Protein AF-A0A4V3RC75-F1 (afdb_monomer)

Nearest PDB structures (foldseek):
  2wtk-assembly2_A  TM=4.653E-01  e=6.288E+00  Homo sapiens
  3eab-assembly3_C  TM=4.515E-01  e=6.640E+00  Homo sapiens

Foldseek 3Di:
DDDPDDDDDDDDDPPDPPPPPPPPPQDADDPVVLVVLVVQLVVLLVQLVPDPDPVSLVVSLVSLVVSLCVLVVDGNRDAAADDPVVVVSLVVSLVSCVVVVNPSSNVSSVSSCVSRHDD

Structure (mmCIF, N/CA/C/O backbone):
data_AF-A0A4V3RC75-F1
#
_entry.id   AF-A0A4V3RC75-F1
#
loop_
_atom_site.group_PDB
_atom_site.id
_atom_site.type_symbol
_atom_site.label_atom_id
_atom_site.label_alt_id
_atom_site.label_comp_id
_atom_site.label_asym_id
_atom_site.label_entity_id
_atom_site.label_seq_id
_atom_site.pdbx_PDB_ins_code
_atom_site.Cartn_x
_atom_site.Cartn_y
_atom_site.Cartn_z
_atom_site.occupancy
_atom_site.B_iso_or_equiv
_atom_site.auth_seq_id
_atom_site.auth_comp_id
_atom_site.auth_asym_id
_atom_site.auth_atom_id
_atom_site.pdbx_PDB_model_num
ATOM 1 N N . MET A 1 1 ? 64.454 50.677 -18.968 1.00 43.97 1 MET A N 1
ATOM 2 C CA . MET A 1 1 ? 63.092 50.180 -19.260 1.00 43.97 1 MET A CA 1
ATOM 3 C C . MET A 1 1 ? 63.217 48.743 -19.730 1.00 43.97 1 MET A C 1
ATOM 5 O O . MET A 1 1 ? 63.636 48.518 -20.859 1.00 43.97 1 MET A O 1
ATOM 9 N N . GLU A 1 2 ? 62.959 47.784 -18.845 1.00 46.12 2 GLU A N 1
ATOM 10 C CA . GLU A 1 2 ? 62.992 46.358 -19.186 1.00 46.12 2 GLU A CA 1
ATOM 11 C C . GLU A 1 2 ? 61.746 45.982 -19.994 1.00 46.12 2 GLU A C 1
ATOM 13 O O . GLU A 1 2 ? 60.619 46.303 -19.618 1.00 46.12 2 GLU A O 1
ATOM 18 N N . LYS A 1 3 ? 61.950 45.322 -21.139 1.00 48.44 3 LYS A N 1
ATOM 19 C CA . LYS A 1 3 ? 60.864 44.761 -21.945 1.00 48.44 3 LYS A CA 1
ATOM 20 C C . LYS A 1 3 ? 60.402 43.461 -21.293 1.00 48.44 3 LYS A C 1
ATOM 22 O O . LYS A 1 3 ? 61.110 42.460 -21.348 1.00 48.44 3 LYS A O 1
ATOM 27 N N . ILE A 1 4 ? 59.202 43.470 -20.723 1.00 55.25 4 ILE A N 1
ATOM 28 C CA . ILE A 1 4 ? 58.527 42.253 -20.268 1.00 55.25 4 ILE A CA 1
ATOM 29 C C . ILE A 1 4 ? 58.212 41.403 -21.507 1.00 55.25 4 ILE A C 1
ATOM 31 O O . ILE A 1 4 ? 57.414 41.795 -22.360 1.00 55.25 4 ILE A O 1
ATOM 35 N N . SER A 1 5 ? 58.867 40.248 -21.625 1.00 55.41 5 SER A N 1
ATOM 36 C CA . SER A 1 5 ? 58.552 39.242 -22.640 1.00 55.41 5 SER A CA 1
ATOM 37 C C . SER A 1 5 ? 57.324 38.459 -22.183 1.00 55.41 5 SER A C 1
ATOM 39 O O . SER A 1 5 ? 57.402 37.627 -21.281 1.00 55.41 5 SER A O 1
ATOM 41 N N . VAL A 1 6 ? 56.167 38.755 -22.770 1.00 56.78 6 VAL A N 1
ATOM 42 C CA . VAL A 1 6 ? 54.933 38.015 -22.490 1.00 56.78 6 VAL A CA 1
ATOM 43 C C . VAL A 1 6 ? 54.972 36.715 -23.295 1.00 56.78 6 VAL A C 1
ATOM 45 O O . VAL A 1 6 ? 54.767 36.723 -24.511 1.00 56.78 6 VAL A O 1
ATOM 48 N N . MET A 1 7 ? 55.251 35.588 -22.633 1.00 56.06 7 MET A N 1
ATOM 49 C CA . MET A 1 7 ? 55.083 34.262 -23.234 1.00 56.06 7 MET A CA 1
ATOM 50 C C . MET A 1 7 ? 53.605 34.058 -23.582 1.00 56.06 7 MET A C 1
ATOM 52 O O . MET A 1 7 ? 52.750 33.959 -22.704 1.00 56.06 7 MET A O 1
ATOM 56 N N . ARG A 1 8 ? 53.292 34.001 -24.879 1.00 59.50 8 ARG A N 1
ATOM 57 C CA . ARG A 1 8 ? 51.960 33.618 -25.354 1.00 59.50 8 ARG A CA 1
ATOM 58 C C . ARG A 1 8 ? 51.781 32.118 -25.134 1.00 59.50 8 ARG A C 1
ATOM 60 O O . ARG A 1 8 ? 52.524 31.322 -25.707 1.00 59.50 8 ARG A O 1
ATOM 67 N N . LEU A 1 9 ? 50.793 31.738 -24.328 1.00 61.69 9 LEU A N 1
ATOM 68 C CA . LEU A 1 9 ? 50.357 30.348 -24.220 1.00 61.69 9 LEU A CA 1
ATOM 69 C C . LEU A 1 9 ? 49.886 29.876 -25.604 1.00 61.69 9 LEU A C 1
ATOM 71 O O . LEU A 1 9 ? 49.121 30.572 -26.277 1.00 61.69 9 LEU A O 1
ATOM 75 N N . LYS A 1 10 ? 50.387 28.720 -26.057 1.00 55.41 10 LYS A N 1
ATOM 76 C CA . LYS A 1 10 ? 49.924 28.091 -27.302 1.00 55.41 10 LYS A CA 1
ATOM 77 C C . LYS A 1 10 ? 48.421 27.819 -27.189 1.00 55.41 10 LYS A C 1
ATOM 79 O O . LYS A 1 10 ? 47.961 27.375 -26.139 1.00 55.41 10 LYS A O 1
ATOM 84 N N . ARG A 1 11 ? 47.674 28.071 -28.272 1.00 57.25 11 ARG A N 1
ATOM 85 C CA . ARG A 1 11 ? 46.281 27.619 -28.393 1.00 57.25 11 ARG A CA 1
ATOM 86 C C . ARG A 1 11 ? 46.246 26.111 -28.163 1.00 57.25 11 ARG A C 1
ATOM 88 O O . ARG A 1 11 ? 46.981 25.374 -28.814 1.00 57.25 11 ARG A O 1
ATOM 95 N N . VAL A 1 12 ? 45.416 25.698 -27.218 1.00 54.88 12 VAL A N 1
ATOM 96 C CA . VAL A 1 12 ? 45.051 24.300 -27.023 1.00 54.88 12 VAL A CA 1
ATOM 97 C C . VAL A 1 12 ? 43.864 24.056 -27.941 1.00 54.88 12 VAL A C 1
ATOM 99 O O . VAL A 1 12 ? 42.782 24.584 -27.694 1.00 54.88 12 VAL A O 1
ATOM 102 N N . ASP A 1 13 ? 44.080 23.321 -29.028 1.00 50.00 13 ASP A N 1
ATOM 103 C CA . ASP A 1 13 ? 42.976 22.773 -29.806 1.00 50.00 13 ASP A CA 1
ATOM 104 C C . ASP A 1 13 ? 42.444 21.563 -29.036 1.00 50.00 13 ASP A C 1
ATOM 106 O O . ASP A 1 13 ? 43.167 20.589 -28.812 1.00 50.00 13 ASP A O 1
ATOM 110 N N . PHE A 1 14 ? 41.189 21.639 -28.588 1.00 56.41 14 PHE A N 1
ATOM 111 C CA . PHE A 1 14 ? 40.482 20.481 -28.050 1.00 56.41 14 PHE A CA 1
ATOM 112 C C . PHE A 1 14 ? 40.284 19.492 -29.200 1.00 56.41 14 PHE A C 1
ATOM 114 O O . PHE A 1 14 ? 39.366 19.621 -30.006 1.00 56.41 14 PHE A O 1
ATOM 121 N N . SER A 1 15 ? 41.194 18.532 -29.317 1.00 51.00 15 SER A N 1
ATOM 122 C CA . SER A 1 15 ? 41.096 17.454 -30.288 1.00 51.00 15 SER A CA 1
ATOM 123 C C . SER A 1 15 ? 39.874 16.587 -29.988 1.00 51.00 15 SER A C 1
ATOM 125 O O . SER A 1 15 ? 39.870 15.865 -28.995 1.00 51.00 15 SER A O 1
ATOM 127 N N . ASN A 1 16 ? 38.871 16.663 -30.865 1.00 49.72 16 ASN A N 1
ATOM 128 C CA . ASN A 1 16 ? 38.030 15.570 -31.369 1.00 49.72 16 ASN A CA 1
ATOM 129 C C . ASN A 1 16 ? 37.717 14.396 -30.425 1.00 49.72 16 ASN A C 1
ATOM 131 O O . ASN A 1 16 ? 37.754 13.241 -30.847 1.00 49.72 16 ASN A O 1
ATOM 135 N N . SER A 1 17 ? 37.316 14.644 -29.185 1.00 49.66 17 SER A N 1
ATOM 136 C CA . SER A 1 17 ? 36.281 13.787 -28.627 1.00 49.66 17 SER A CA 1
ATOM 137 C C . SER A 1 17 ? 34.988 14.307 -29.236 1.00 49.66 17 SER A C 1
ATOM 139 O O . SER A 1 17 ? 34.511 15.364 -28.823 1.00 49.66 17 SER A O 1
ATOM 141 N N . GLU A 1 18 ? 34.465 13.632 -30.267 1.00 53.75 18 GLU A N 1
ATOM 142 C CA . GLU A 1 18 ? 33.042 13.744 -30.587 1.00 53.75 18 GLU A CA 1
ATOM 143 C C . GLU A 1 18 ? 32.319 13.716 -29.243 1.00 53.75 18 GLU A C 1
ATOM 145 O O . GLU A 1 18 ? 32.418 12.721 -28.521 1.00 53.75 18 GLU A O 1
ATOM 150 N N . GLY A 1 19 ? 31.700 14.833 -28.859 1.00 50.59 19 GLY A N 1
ATOM 151 C CA . GLY A 1 19 ? 30.811 14.894 -27.712 1.00 50.59 19 GLY A CA 1
ATOM 152 C C . GLY A 1 19 ? 29.602 14.036 -28.039 1.00 50.59 19 GLY A C 1
ATOM 153 O O . GLY A 1 19 ? 28.533 14.553 -28.328 1.00 50.59 19 GLY A O 1
ATOM 154 N N . LYS A 1 20 ? 29.794 12.718 -28.092 1.00 53.41 20 LYS A N 1
ATOM 155 C CA . LYS A 1 20 ? 28.709 11.768 -28.019 1.00 53.41 20 LYS A CA 1
ATOM 156 C C . LYS A 1 20 ? 28.209 11.936 -26.606 1.00 53.41 20 LYS A C 1
ATOM 158 O O . LYS A 1 20 ? 28.877 11.514 -25.663 1.00 53.41 20 LYS A O 1
ATOM 163 N N . GLU A 1 21 ? 27.091 12.646 -26.484 1.00 58.72 21 GLU A N 1
ATOM 164 C CA . GLU A 1 21 ? 26.207 12.499 -25.340 1.00 58.72 21 GLU A CA 1
ATOM 165 C C . GLU A 1 21 ? 26.202 11.014 -24.996 1.00 58.72 21 GLU A C 1
ATOM 167 O O . GLU A 1 21 ? 25.898 10.169 -25.844 1.00 58.72 21 GLU A O 1
ATOM 172 N N . ILE A 1 22 ? 26.664 10.685 -23.792 1.00 60.75 22 ILE A N 1
ATOM 173 C CA . ILE A 1 22 ? 26.426 9.359 -23.249 1.00 60.75 22 ILE A CA 1
ATOM 174 C C . ILE A 1 22 ? 24.900 9.287 -23.205 1.00 60.75 22 ILE A C 1
ATOM 176 O O . ILE A 1 22 ? 24.314 10.124 -22.516 1.00 60.75 22 ILE A O 1
ATOM 180 N N . PRO A 1 23 ? 24.249 8.409 -23.990 1.00 58.62 23 PRO A N 1
ATOM 181 C CA . PRO A 1 23 ? 22.801 8.344 -23.967 1.00 58.62 23 PRO A CA 1
ATOM 182 C C . PRO A 1 23 ? 22.391 8.064 -22.527 1.00 58.62 23 PRO A C 1
ATOM 184 O O . PRO A 1 23 ? 22.996 7.197 -21.886 1.00 58.62 23 PRO A O 1
ATOM 187 N N . ASP A 1 24 ? 21.414 8.818 -22.020 1.00 61.69 24 ASP A N 1
ATOM 188 C CA . ASP A 1 24 ? 20.816 8.536 -20.722 1.00 61.69 24 ASP A CA 1
ATOM 189 C C . ASP A 1 24 ? 20.438 7.054 -20.716 1.00 61.69 24 ASP A C 1
ATOM 191 O O . ASP A 1 24 ? 19.601 6.599 -21.500 1.00 61.69 24 ASP A O 1
ATOM 195 N N . ILE A 1 25 ? 21.142 6.268 -19.902 1.00 61.84 25 ILE A N 1
ATOM 196 C CA . ILE A 1 25 ? 20.853 4.847 -19.777 1.00 61.84 25 ILE A CA 1
ATOM 197 C C . ILE A 1 25 ? 19.479 4.785 -19.124 1.00 61.84 25 ILE A C 1
ATOM 199 O O . ILE A 1 25 ? 19.321 5.162 -17.964 1.00 61.84 25 ILE A O 1
ATOM 203 N N . GLU A 1 26 ? 18.479 4.336 -19.877 1.00 60.66 26 GLU A N 1
ATOM 204 C CA . GLU A 1 26 ? 17.131 4.135 -19.361 1.00 60.66 26 GLU A CA 1
ATOM 205 C C . GLU A 1 26 ? 17.172 2.948 -18.380 1.00 60.66 26 GLU A C 1
ATOM 207 O O . GLU A 1 26 ? 17.096 1.778 -18.759 1.00 60.66 26 GLU A O 1
ATOM 212 N N . ILE A 1 27 ? 17.403 3.240 -17.097 1.00 65.62 27 ILE A N 1
ATOM 213 C CA . ILE A 1 27 ? 17.399 2.234 -16.034 1.00 65.62 27 ILE A CA 1
ATOM 214 C C . ILE A 1 27 ? 15.940 1.941 -15.711 1.00 65.62 27 ILE A C 1
ATOM 216 O O . ILE A 1 27 ? 15.293 2.701 -15.002 1.00 65.62 27 ILE A O 1
ATOM 220 N N . HIS A 1 28 ? 15.414 0.834 -16.219 1.00 69.31 28 HIS A N 1
ATOM 221 C CA . HIS A 1 28 ? 14.131 0.315 -15.762 1.00 69.31 28 HIS A CA 1
ATOM 222 C C . HIS A 1 28 ? 14.343 -0.679 -14.623 1.00 69.31 28 HIS A C 1
ATOM 224 O O . HIS A 1 28 ? 15.291 -1.470 -14.676 1.00 69.31 28 HIS A O 1
ATOM 230 N N . PRO A 1 29 ? 13.453 -0.705 -13.617 1.00 73.94 29 PRO A N 1
ATOM 231 C CA . PRO A 1 29 ? 13.459 -1.805 -12.677 1.00 73.94 29 PRO A CA 1
ATOM 232 C C . PRO A 1 29 ? 13.213 -3.098 -13.458 1.00 73.94 29 PRO A C 1
ATOM 234 O O . PRO A 1 29 ? 12.300 -3.171 -14.284 1.00 73.94 29 PRO A O 1
ATOM 237 N N . ASN A 1 30 ? 14.043 -4.110 -13.223 1.00 82.12 30 ASN A N 1
ATOM 238 C CA . ASN A 1 30 ? 13.774 -5.445 -13.739 1.00 82.12 30 ASN A CA 1
ATOM 239 C C . ASN A 1 30 ? 12.637 -6.096 -12.931 1.00 82.12 30 ASN A C 1
ATOM 241 O O . ASN A 1 30 ? 12.226 -5.582 -11.887 1.00 82.12 30 ASN A O 1
ATOM 245 N N . ASP A 1 31 ? 12.126 -7.232 -13.408 1.00 85.38 31 ASP A N 1
ATOM 246 C CA . ASP A 1 31 ? 11.029 -7.949 -12.746 1.00 85.38 31 ASP A CA 1
ATOM 247 C C . ASP A 1 31 ? 11.320 -8.253 -11.270 1.00 85.38 31 ASP A C 1
ATOM 249 O O . ASP A 1 31 ? 10.421 -8.137 -10.439 1.00 85.38 31 ASP A O 1
ATOM 253 N N . ASP A 1 32 ? 12.577 -8.536 -10.921 1.00 88.25 32 ASP A N 1
ATOM 254 C CA . ASP A 1 32 ? 12.986 -8.816 -9.542 1.00 88.25 32 ASP A CA 1
ATOM 255 C C . ASP A 1 32 ? 12.755 -7.629 -8.600 1.00 88.25 32 ASP A C 1
ATOM 257 O O . ASP A 1 32 ? 12.333 -7.818 -7.459 1.00 88.25 32 ASP A O 1
ATOM 261 N N . ILE A 1 33 ? 13.025 -6.398 -9.050 1.00 88.62 33 ILE A N 1
ATOM 262 C CA . ILE A 1 33 ? 12.795 -5.195 -8.237 1.00 88.62 33 ILE A CA 1
ATOM 263 C C . ILE A 1 33 ? 11.297 -4.997 -7.998 1.00 88.62 33 ILE A C 1
ATOM 265 O O . ILE A 1 33 ? 10.895 -4.688 -6.876 1.00 88.62 33 ILE A O 1
ATOM 269 N N . TYR A 1 34 ? 10.465 -5.217 -9.018 1.00 88.81 34 TYR A N 1
ATOM 270 C CA . TYR A 1 34 ? 9.013 -5.132 -8.855 1.00 88.81 34 TYR A CA 1
ATOM 271 C C . TYR A 1 34 ? 8.483 -6.186 -7.895 1.00 88.81 34 TYR A C 1
ATOM 273 O O . TYR A 1 34 ? 7.727 -5.839 -6.993 1.00 88.81 34 TYR A O 1
ATOM 281 N N . ASN A 1 35 ? 8.911 -7.439 -8.055 1.00 90.88 35 ASN A N 1
ATOM 282 C CA . ASN A 1 35 ? 8.489 -8.525 -7.177 1.00 90.88 35 ASN A CA 1
ATOM 283 C C . ASN A 1 35 ? 8.863 -8.213 -5.725 1.00 90.88 35 ASN A C 1
ATOM 285 O O . ASN A 1 35 ? 8.015 -8.310 -4.848 1.00 90.88 35 ASN A O 1
ATOM 289 N N . LYS A 1 36 ? 10.075 -7.698 -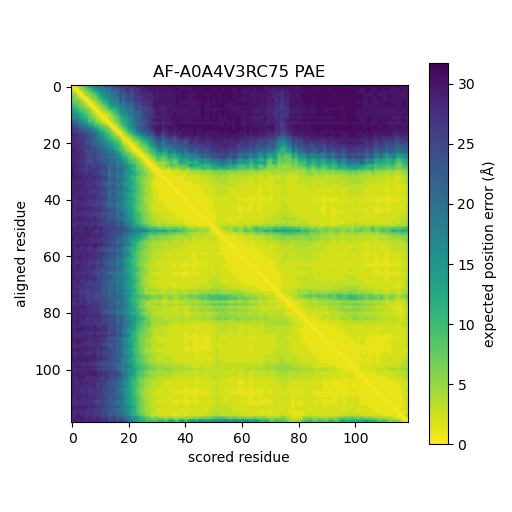5.477 1.00 93.19 36 LYS A N 1
ATOM 290 C CA . LYS A 1 36 ? 10.490 -7.258 -4.136 1.00 93.19 36 LYS A CA 1
ATOM 291 C C . LYS A 1 36 ? 9.640 -6.116 -3.583 1.00 93.19 36 LYS A C 1
ATOM 293 O O . LYS A 1 36 ? 9.306 -6.128 -2.404 1.00 93.19 36 LYS A O 1
ATOM 298 N N . ILE A 1 37 ? 9.296 -5.119 -4.397 1.00 94.19 37 ILE A N 1
ATOM 299 C CA . ILE A 1 37 ? 8.426 -4.009 -3.970 1.00 94.19 37 ILE A CA 1
ATOM 300 C C . ILE A 1 37 ? 7.033 -4.529 -3.602 1.00 94.19 37 ILE A C 1
ATOM 302 O O . ILE A 1 37 ? 6.493 -4.137 -2.567 1.00 94.19 37 ILE A O 1
ATOM 306 N N . THR A 1 38 ? 6.481 -5.436 -4.409 1.00 93.31 38 THR A N 1
ATOM 307 C CA . THR A 1 38 ? 5.206 -6.103 -4.132 1.00 93.31 38 THR A CA 1
ATOM 308 C C . THR A 1 38 ? 5.276 -6.932 -2.848 1.00 93.31 38 THR A C 1
ATOM 310 O O . THR A 1 38 ? 4.455 -6.710 -1.965 1.00 93.31 38 THR A O 1
ATOM 313 N N . GLU A 1 39 ? 6.294 -7.778 -2.676 1.00 95.19 39 GLU A N 1
ATOM 314 C CA . GLU A 1 39 ? 6.502 -8.601 -1.473 1.00 95.19 39 GLU A CA 1
ATOM 315 C C . GLU A 1 39 ? 6.642 -7.759 -0.196 1.00 95.19 39 GLU A C 1
ATOM 317 O O . GLU A 1 39 ? 6.087 -8.098 0.854 1.00 95.19 39 GLU A O 1
ATOM 322 N N . VAL A 1 40 ? 7.384 -6.646 -0.268 1.00 96.44 40 VAL A N 1
ATOM 323 C CA . VAL A 1 40 ? 7.537 -5.710 0.854 1.00 96.44 40 VAL A CA 1
ATOM 324 C C . VAL A 1 40 ? 6.198 -5.059 1.177 1.00 96.44 40 VAL A C 1
ATOM 326 O O . VAL A 1 40 ? 5.828 -4.977 2.349 1.00 96.44 40 VAL A O 1
ATOM 329 N N . PHE A 1 41 ? 5.448 -4.621 0.166 1.00 97.25 41 PHE A N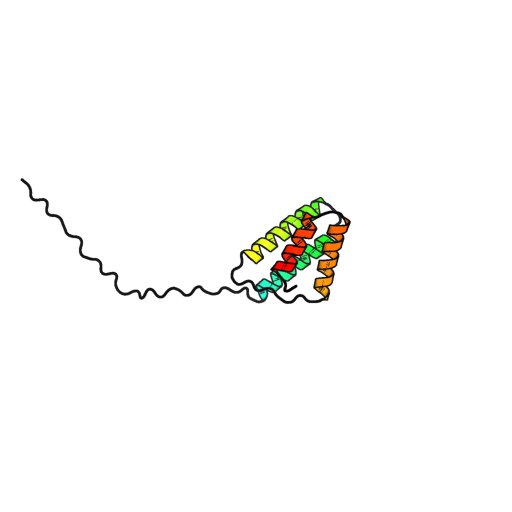 1
ATOM 330 C CA . PHE A 1 41 ? 4.142 -4.018 0.396 1.00 97.25 41 PHE A CA 1
ATOM 331 C C . PHE A 1 41 ? 3.153 -5.022 1.002 1.00 97.25 41 PHE A C 1
ATOM 333 O O . PHE A 1 41 ? 2.501 -4.708 1.995 1.00 97.25 41 PHE A O 1
ATOM 340 N N . GLU A 1 42 ? 3.108 -6.249 0.480 1.00 95.94 42 GLU A N 1
ATOM 341 C CA . GLU A 1 42 ? 2.344 -7.374 1.032 1.00 95.94 42 GLU A CA 1
ATOM 342 C C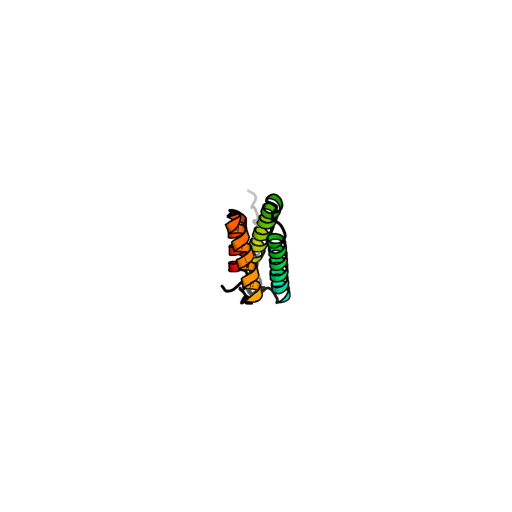 . GLU A 1 42 ? 2.679 -7.626 2.506 1.00 95.94 42 GLU A C 1
ATOM 344 O O . GLU A 1 42 ? 1.783 -7.755 3.345 1.00 95.94 42 GLU A O 1
ATOM 349 N N . HIS A 1 43 ? 3.968 -7.644 2.854 1.00 95.88 43 HIS A N 1
ATOM 350 C CA . HIS A 1 43 ? 4.406 -7.815 4.239 1.00 95.88 43 HIS A CA 1
ATOM 351 C C . HIS A 1 43 ? 3.933 -6.677 5.141 1.00 95.88 43 HIS A C 1
ATOM 353 O O . HIS A 1 43 ? 3.457 -6.929 6.250 1.00 95.88 43 HIS A O 1
ATOM 359 N N . ILE A 1 44 ? 4.033 -5.433 4.674 1.00 96.19 44 ILE A N 1
ATOM 360 C CA . ILE A 1 44 ? 3.571 -4.269 5.431 1.00 96.19 44 ILE A CA 1
ATOM 361 C C . ILE A 1 44 ? 2.055 -4.351 5.668 1.00 96.19 44 ILE A C 1
ATOM 363 O O . ILE A 1 44 ? 1.610 -4.159 6.800 1.00 96.19 44 ILE A O 1
ATOM 367 N N . LEU A 1 45 ? 1.266 -4.715 4.652 1.00 96.62 45 LEU A N 1
ATOM 368 C CA . LEU A 1 45 ? -0.186 -4.889 4.786 1.00 96.62 45 LEU A CA 1
ATOM 369 C C . LEU A 1 45 ? -0.535 -6.033 5.743 1.00 96.62 45 LEU A C 1
ATOM 371 O O . LEU A 1 45 ? -1.377 -5.871 6.621 1.00 96.62 45 LEU A O 1
ATOM 375 N N . SER A 1 46 ? 0.162 -7.165 5.653 1.00 94.75 46 SER A N 1
ATOM 376 C CA . SER A 1 46 ? 0.023 -8.291 6.587 1.00 94.75 46 SER A CA 1
ATOM 377 C C . SER A 1 46 ? 0.254 -7.858 8.040 1.00 94.75 46 SER A C 1
ATOM 379 O O . SER A 1 46 ? -0.490 -8.265 8.937 1.00 94.75 46 SER A O 1
ATOM 381 N N . LEU A 1 47 ? 1.233 -6.980 8.293 1.00 93.44 47 LEU A N 1
ATOM 382 C CA . LEU A 1 47 ? 1.437 -6.383 9.615 1.00 93.44 47 LEU A CA 1
ATOM 383 C C . LEU A 1 47 ? 0.277 -5.465 10.015 1.00 93.44 47 LEU A C 1
ATOM 385 O O . LEU A 1 47 ? -0.133 -5.506 11.176 1.00 93.44 47 LEU A O 1
ATOM 389 N N . THR A 1 48 ? -0.274 -4.679 9.088 1.00 93.50 48 THR A N 1
ATOM 390 C CA . THR A 1 48 ? -1.456 -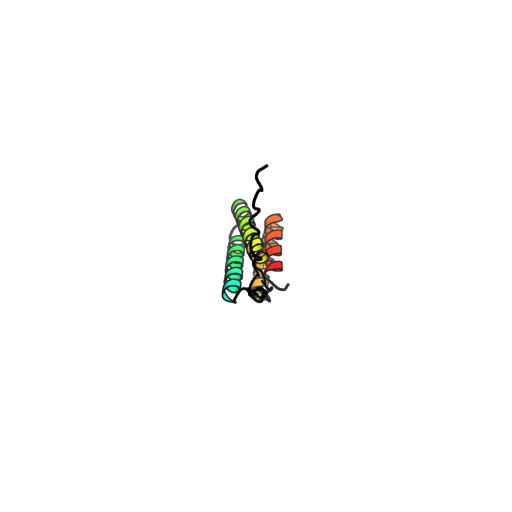3.842 9.341 1.00 93.50 48 THR A CA 1
ATOM 391 C C . THR A 1 48 ? -2.661 -4.680 9.757 1.00 93.50 48 THR A C 1
ATOM 393 O O . THR A 1 48 ? -3.295 -4.367 10.761 1.00 93.50 48 THR A O 1
ATOM 396 N N . LEU A 1 49 ? -2.942 -5.769 9.039 1.00 93.75 49 LEU A N 1
ATOM 397 C CA . LEU A 1 49 ? -4.098 -6.634 9.288 1.00 93.75 49 LEU A CA 1
ATOM 398 C C . LEU A 1 49 ? -3.981 -7.409 10.613 1.00 93.75 49 LEU A C 1
ATOM 400 O O . LEU A 1 49 ? -4.974 -7.631 11.305 1.00 93.75 49 LEU A O 1
ATOM 404 N N . LYS A 1 50 ? -2.763 -7.815 10.994 1.00 93.00 50 LYS A N 1
ATOM 405 C CA . LYS A 1 50 ? -2.515 -8.624 12.204 1.00 93.00 50 LYS A CA 1
ATOM 406 C C . LYS A 1 50 ? -2.402 -7.809 13.487 1.00 93.00 50 LYS A C 1
ATOM 408 O O . LYS A 1 50 ? -2.591 -8.358 14.572 1.00 93.00 50 LYS A O 1
ATOM 413 N N . ASN A 1 51 ? -2.072 -6.524 13.393 1.00 86.19 51 ASN A N 1
ATOM 414 C CA . ASN A 1 51 ? -1.839 -5.680 14.559 1.00 86.19 51 ASN A CA 1
ATOM 415 C C . ASN A 1 51 ? -2.982 -4.690 14.757 1.00 86.19 51 ASN A C 1
ATOM 417 O O . ASN A 1 51 ? -3.491 -4.120 13.804 1.00 86.19 51 ASN A O 1
ATOM 421 N N . LYS A 1 52 ? -3.347 -4.441 16.017 1.00 78.94 52 LYS A N 1
ATOM 422 C CA . LYS A 1 52 ? -4.321 -3.401 16.410 1.00 78.94 52 LYS A CA 1
ATOM 423 C C . LYS A 1 52 ? -3.710 -2.351 17.338 1.00 78.94 52 LYS A C 1
ATOM 425 O O . LYS A 1 52 ? -4.418 -1.591 17.987 1.00 78.94 52 LYS A O 1
ATOM 430 N N . ASN A 1 53 ? -2.384 -2.364 17.465 1.00 88.06 53 ASN A N 1
ATOM 431 C CA . ASN A 1 53 ? -1.662 -1.454 18.337 1.00 88.06 53 ASN A CA 1
ATOM 432 C C . ASN A 1 53 ? -1.293 -0.183 17.566 1.00 88.06 53 ASN A C 1
ATOM 434 O O . ASN A 1 53 ? -0.603 -0.248 16.549 1.00 88.06 53 ASN A O 1
ATOM 438 N N . LYS A 1 54 ? -1.704 0.966 18.105 1.00 86.81 54 LYS A N 1
ATOM 439 C CA . LYS A 1 54 ? -1.456 2.279 17.514 1.00 86.81 54 LYS A CA 1
ATOM 440 C C . LYS A 1 54 ? 0.032 2.578 17.290 1.00 86.81 54 LYS A C 1
ATOM 442 O O . LYS A 1 54 ? 0.381 3.067 16.224 1.00 86.81 54 LYS A O 1
ATOM 447 N N . SER A 1 55 ? 0.924 2.234 18.223 1.00 89.50 55 SER A N 1
ATOM 448 C CA . SER A 1 55 ? 2.364 2.503 18.042 1.00 89.50 55 SER A CA 1
ATOM 449 C C . SER A 1 55 ? 2.979 1.668 16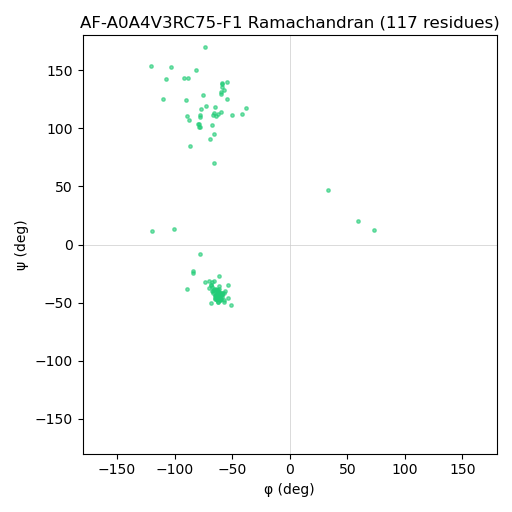.910 1.00 89.50 55 SER A C 1
ATOM 451 O O . SER A 1 55 ? 3.869 2.120 16.184 1.00 89.50 55 SER A O 1
ATOM 453 N N . VAL A 1 56 ? 2.468 0.449 16.711 1.00 90.81 56 VAL A N 1
ATOM 454 C CA . VAL A 1 56 ? 2.856 -0.403 15.580 1.00 90.81 56 VAL A CA 1
ATOM 455 C C . VAL A 1 56 ? 2.368 0.214 14.272 1.00 90.81 56 VAL A C 1
ATOM 457 O O . VAL A 1 56 ? 3.109 0.235 13.296 1.00 90.81 56 VAL A O 1
ATOM 460 N N . TRP A 1 57 ? 1.160 0.770 14.244 1.00 93.38 57 TRP A N 1
ATOM 461 C CA . TRP A 1 57 ? 0.607 1.430 13.060 1.00 93.38 57 TRP A CA 1
ATOM 462 C C . TRP A 1 57 ? 1.311 2.733 12.682 1.00 93.38 57 TRP A C 1
ATOM 464 O O . TRP A 1 57 ? 1.504 3.000 11.494 1.00 93.38 57 TRP A O 1
ATOM 474 N N . GLU A 1 58 ? 1.770 3.505 13.664 1.00 92.94 58 GLU A N 1
ATOM 475 C CA . GLU A 1 58 ? 2.647 4.657 13.428 1.00 92.94 58 GLU A CA 1
ATOM 476 C C . GLU A 1 58 ? 3.958 4.209 12.760 1.00 92.94 58 GLU A C 1
ATOM 478 O O . GLU A 1 58 ? 4.382 4.791 11.761 1.00 92.94 58 GLU A O 1
ATOM 483 N N . SER A 1 59 ? 4.546 3.105 13.233 1.00 94.00 59 SER A N 1
ATOM 484 C CA . SER A 1 59 ? 5.756 2.515 12.635 1.00 94.00 59 SER A CA 1
ATOM 485 C C . SER A 1 59 ? 5.507 2.000 11.210 1.00 94.00 59 SER A C 1
ATOM 487 O O . SER A 1 59 ? 6.288 2.264 10.299 1.00 94.00 59 SER A O 1
ATOM 489 N N . ILE A 1 60 ? 4.381 1.319 10.987 1.00 95.75 60 ILE A N 1
ATOM 490 C CA . ILE A 1 60 ? 3.938 0.870 9.658 1.00 95.75 60 ILE A CA 1
ATOM 491 C C . ILE A 1 60 ? 3.773 2.059 8.708 1.00 95.75 60 ILE A C 1
ATOM 493 O O . ILE A 1 60 ? 4.203 1.994 7.559 1.00 95.75 60 ILE A O 1
ATOM 497 N N . SER A 1 61 ? 3.190 3.161 9.182 1.00 95.31 61 SER A N 1
ATOM 498 C CA . SER A 1 61 ? 3.003 4.372 8.379 1.00 95.31 61 SER A CA 1
ATOM 499 C C . SER A 1 61 ? 4.332 4.963 7.909 1.00 95.31 61 SER A C 1
ATOM 501 O O . SER A 1 61 ? 4.405 5.453 6.781 1.00 95.31 61 SER A O 1
ATOM 503 N N . ILE A 1 62 ? 5.382 4.882 8.733 1.00 95.25 62 ILE A N 1
ATOM 504 C CA . ILE A 1 62 ? 6.745 5.273 8.349 1.00 95.25 62 ILE A CA 1
ATOM 505 C C . ILE A 1 62 ? 7.268 4.354 7.240 1.00 95.25 62 ILE A C 1
ATOM 507 O O . ILE A 1 62 ? 7.760 4.854 6.231 1.00 95.25 62 ILE A O 1
ATOM 511 N N . TYR A 1 63 ? 7.106 3.033 7.370 1.00 95.94 63 TYR A N 1
ATOM 512 C CA . TYR A 1 63 ? 7.557 2.086 6.342 1.00 95.94 63 TYR A CA 1
ATOM 513 C C . TYR A 1 63 ? 6.837 2.260 5.004 1.00 95.94 63 TYR A C 1
ATOM 515 O O . TYR A 1 63 ? 7.482 2.199 3.959 1.00 95.94 63 TYR A O 1
ATOM 523 N N . LEU A 1 64 ? 5.530 2.534 5.020 1.00 97.50 64 LEU A N 1
ATOM 524 C CA . LEU A 1 64 ? 4.772 2.848 3.806 1.00 97.50 64 LEU A CA 1
ATOM 525 C C . LEU A 1 64 ? 5.302 4.111 3.122 1.00 97.50 64 LEU A C 1
ATOM 527 O O . LEU A 1 64 ? 5.481 4.118 1.908 1.00 97.50 64 LEU A O 1
ATOM 531 N N . ASN A 1 65 ? 5.605 5.161 3.890 1.00 96.12 65 ASN A N 1
ATOM 532 C CA . ASN A 1 65 ? 6.213 6.368 3.334 1.00 96.12 65 ASN A CA 1
ATOM 533 C C . ASN A 1 65 ? 7.588 6.079 2.723 1.00 96.12 65 ASN A C 1
ATOM 535 O O . ASN A 1 65 ? 7.834 6.469 1.589 1.00 96.12 65 ASN A O 1
ATOM 539 N N . SER A 1 66 ? 8.454 5.332 3.414 1.00 96.00 66 SER A N 1
ATOM 540 C CA . SER A 1 66 ? 9.762 4.960 2.861 1.00 96.00 66 SER A CA 1
ATOM 541 C C . SER A 1 66 ? 9.639 4.136 1.578 1.00 96.00 66 SER A C 1
ATOM 543 O O . SER A 1 66 ? 10.367 4.386 0.622 1.00 96.00 66 SER A O 1
ATOM 545 N N . LEU A 1 67 ? 8.700 3.186 1.521 1.00 96.31 67 LEU A N 1
ATOM 546 C CA . LEU A 1 67 ? 8.433 2.421 0.303 1.00 96.31 67 LEU A CA 1
ATOM 547 C C . LEU A 1 67 ? 7.954 3.333 -0.831 1.00 96.31 67 LEU A C 1
ATOM 549 O O . LEU A 1 67 ? 8.425 3.217 -1.960 1.00 96.31 67 LEU A O 1
ATOM 553 N N . ASN A 1 68 ? 7.042 4.255 -0.528 1.00 95.38 68 ASN A N 1
ATOM 554 C CA . ASN A 1 68 ? 6.554 5.238 -1.483 1.00 95.38 68 ASN A CA 1
ATOM 555 C C . ASN A 1 68 ? 7.689 6.106 -2.049 1.00 95.38 68 ASN A C 1
ATOM 557 O O . ASN A 1 68 ? 7.758 6.298 -3.261 1.00 95.38 68 ASN A O 1
ATOM 561 N N . ASP A 1 69 ? 8.582 6.592 -1.190 1.00 94.69 69 ASP A N 1
ATOM 562 C CA . ASP A 1 69 ? 9.714 7.430 -1.588 1.00 94.69 69 ASP A CA 1
ATOM 563 C C . ASP A 1 69 ? 10.705 6.652 -2.466 1.00 94.69 69 ASP A C 1
ATOM 565 O O . ASP A 1 69 ? 11.197 7.184 -3.459 1.00 94.69 69 ASP A O 1
ATOM 569 N N . ILE A 1 70 ? 10.944 5.370 -2.162 1.00 92.44 70 ILE A N 1
ATOM 570 C CA . ILE A 1 70 ? 11.766 4.479 -2.997 1.00 92.44 70 ILE A CA 1
ATOM 571 C C . ILE A 1 70 ? 11.146 4.314 -4.387 1.00 92.44 70 ILE A C 1
ATOM 573 O O . ILE A 1 70 ? 11.848 4.441 -5.388 1.00 92.44 70 ILE A O 1
ATOM 577 N N . VAL A 1 71 ? 9.837 4.051 -4.459 1.00 92.81 71 VAL A N 1
ATOM 578 C CA . VAL A 1 71 ? 9.124 3.864 -5.732 1.00 92.81 71 VAL A CA 1
ATOM 579 C C . VAL A 1 71 ? 9.156 5.142 -6.572 1.00 92.81 71 VAL A C 1
ATOM 581 O O . VAL A 1 71 ? 9.452 5.084 -7.762 1.00 92.81 71 VAL A O 1
ATOM 584 N N . GLN A 1 72 ? 8.896 6.302 -5.964 1.00 90.81 72 GLN A N 1
ATOM 585 C CA . GLN A 1 72 ? 8.917 7.594 -6.660 1.00 90.81 72 GLN A CA 1
ATOM 586 C C . GLN A 1 72 ? 10.326 8.039 -7.060 1.00 90.81 72 GLN A C 1
ATOM 588 O O . GLN A 1 72 ? 10.492 8.714 -8.074 1.00 90.81 72 GLN A O 1
ATOM 593 N N . GLY A 1 73 ? 11.335 7.673 -6.269 1.00 89.00 73 GLY A N 1
ATOM 594 C CA . GLY A 1 73 ? 12.733 7.991 -6.530 1.00 89.00 73 GLY A CA 1
ATOM 595 C C . GLY A 1 73 ? 13.388 7.106 -7.588 1.00 89.00 73 GLY A C 1
ATOM 596 O O . GLY A 1 73 ? 14.515 7.399 -7.978 1.00 89.00 73 GLY A O 1
ATOM 597 N N . PHE A 1 74 ? 12.724 6.040 -8.050 1.00 86.38 74 PHE A N 1
ATOM 598 C CA . PHE A 1 74 ? 13.278 5.119 -9.038 1.00 86.38 74 PHE A CA 1
ATOM 599 C C . PHE A 1 74 ? 12.940 5.583 -10.470 1.00 86.38 74 PHE A C 1
ATOM 601 O O . PHE A 1 74 ? 11.778 5.495 -10.888 1.00 86.38 74 PHE A O 1
ATOM 608 N N . PRO A 1 75 ? 13.925 6.053 -11.263 1.00 77.81 75 PRO A N 1
ATOM 609 C CA . PRO A 1 75 ? 13.686 6.468 -12.643 1.00 77.81 75 PRO A CA 1
ATOM 610 C C . PRO A 1 75 ? 13.113 5.307 -13.460 1.00 77.81 75 PRO A C 1
ATOM 612 O O . PRO A 1 75 ? 13.564 4.176 -13.340 1.00 77.8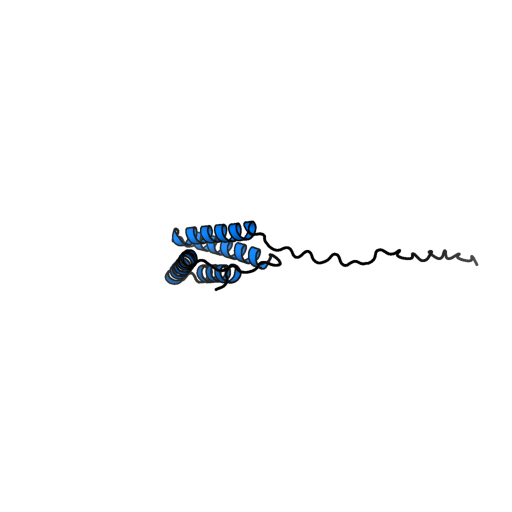1 75 PRO A O 1
ATOM 615 N N . GLY A 1 76 ? 12.088 5.556 -14.275 1.00 80.31 76 GLY A N 1
ATOM 616 C CA . GLY A 1 76 ? 11.532 4.522 -15.153 1.00 80.31 76 GLY A CA 1
ATOM 617 C C . GLY A 1 76 ? 10.698 3.436 -14.459 1.00 80.31 76 GLY A C 1
ATOM 618 O O . GLY A 1 76 ? 10.379 2.437 -15.113 1.00 80.31 76 GLY A O 1
ATOM 619 N N . PHE A 1 77 ? 10.315 3.610 -13.186 1.00 87.06 77 PHE A N 1
ATOM 620 C CA . PHE A 1 77 ? 9.325 2.750 -12.534 1.00 87.06 77 PHE A CA 1
ATOM 621 C C . PHE A 1 77 ? 7.945 2.912 -13.199 1.00 87.06 77 PHE A C 1
ATOM 623 O O . PHE A 1 77 ? 7.356 3.992 -13.220 1.00 87.06 77 PHE A O 1
ATOM 630 N N . LYS A 1 78 ? 7.425 1.821 -13.763 1.00 87.25 78 LYS A N 1
ATOM 631 C CA . LYS A 1 78 ? 6.133 1.722 -14.446 1.00 87.25 78 LYS A CA 1
ATOM 632 C C . LYS A 1 78 ? 5.181 0.890 -13.599 1.00 87.25 78 LYS A C 1
ATOM 634 O O . LYS A 1 78 ? 5.462 -0.260 -13.276 1.00 87.25 78 LYS A O 1
ATOM 639 N N . LYS A 1 79 ? 4.020 1.459 -13.294 1.00 91.88 79 LYS A N 1
ATOM 640 C CA . LYS A 1 79 ? 2.956 0.787 -12.547 1.00 91.88 79 LYS A CA 1
ATOM 641 C C . LYS A 1 79 ? 2.553 -0.539 -13.201 1.00 91.88 79 LYS A C 1
ATOM 643 O O . LYS A 1 79 ? 2.434 -0.622 -14.428 1.00 91.88 79 LYS A O 1
ATOM 648 N N . ARG A 1 80 ? 2.303 -1.563 -12.382 1.00 89.88 80 ARG A N 1
ATOM 649 C CA . ARG A 1 80 ? 1.865 -2.894 -12.841 1.00 89.88 80 ARG A CA 1
ATOM 650 C C . ARG A 1 80 ? 0.371 -3.113 -12.611 1.00 89.88 80 ARG A C 1
ATOM 652 O O . ARG A 1 80 ? -0.189 -2.513 -11.700 1.00 89.88 80 ARG A O 1
ATOM 659 N N . PRO A 1 81 ? -0.304 -3.953 -13.412 1.00 91.56 81 PRO A N 1
ATOM 660 C CA . PRO A 1 81 ? -1.648 -4.392 -13.058 1.00 91.56 81 PRO A CA 1
ATOM 661 C C . PRO A 1 81 ? -1.616 -5.108 -11.704 1.00 91.56 81 PRO A C 1
ATOM 663 O O . PRO A 1 81 ? -0.707 -5.896 -11.435 1.00 91.56 81 PRO A O 1
ATOM 666 N N . ILE A 1 82 ? -2.602 -4.820 -10.863 1.00 93.12 82 ILE A N 1
ATOM 667 C CA . ILE A 1 82 ? -2.812 -5.534 -9.607 1.00 93.12 82 ILE A CA 1
ATOM 668 C C . ILE A 1 82 ? -3.707 -6.752 -9.849 1.00 93.12 82 ILE A C 1
ATOM 670 O O . ILE A 1 82 ? -4.616 -6.712 -10.680 1.00 93.12 82 ILE A O 1
ATOM 674 N N . ASN A 1 83 ? -3.433 -7.856 -9.154 1.00 91.81 83 ASN A N 1
ATOM 675 C CA . ASN A 1 83 ? -4.337 -9.000 -9.160 1.00 91.81 83 ASN A CA 1
ATOM 676 C C . ASN A 1 83 ? -5.487 -8.765 -8.162 1.00 91.81 83 ASN A C 1
ATOM 678 O O . ASN A 1 83 ? -5.323 -8.078 -7.156 1.00 91.81 83 ASN A O 1
ATOM 682 N N . LYS A 1 84 ? -6.657 -9.342 -8.441 1.00 93.00 84 LYS A N 1
ATOM 683 C CA . LYS A 1 84 ? -7.870 -9.078 -7.659 1.00 93.00 84 LYS A CA 1
ATOM 684 C C . LYS A 1 84 ? -7.752 -9.505 -6.189 1.00 93.00 84 LYS A C 1
ATOM 686 O O . LYS A 1 84 ? -8.223 -8.793 -5.314 1.00 93.00 84 LYS A O 1
ATOM 691 N N . GLU A 1 85 ? -7.111 -10.640 -5.924 1.00 93.56 85 GLU A N 1
ATOM 692 C CA . GLU A 1 85 ? -6.924 -11.158 -4.563 1.00 93.56 85 GLU A CA 1
ATOM 693 C C . GLU A 1 85 ? -6.111 -10.183 -3.703 1.00 93.56 85 GLU A C 1
ATOM 695 O O . GLU A 1 85 ? -6.483 -9.863 -2.578 1.00 93.56 85 GLU A O 1
ATOM 700 N N . PHE A 1 86 ? -5.030 -9.640 -4.256 1.00 94.06 86 PHE A N 1
ATOM 701 C CA . PHE A 1 86 ? -4.198 -8.679 -3.555 1.00 94.06 86 PHE A CA 1
ATOM 702 C C . PHE A 1 86 ? -4.865 -7.304 -3.440 1.00 94.06 86 PHE A C 1
ATOM 704 O O . PHE A 1 86 ? -4.682 -6.608 -2.442 1.00 94.06 86 PHE A O 1
ATOM 711 N N . GLU A 1 87 ? -5.680 -6.914 -4.420 1.00 95.75 87 GLU A N 1
ATOM 712 C CA . GLU A 1 87 ? -6.494 -5.704 -4.311 1.00 95.75 87 GLU A CA 1
ATOM 713 C C . GLU A 1 87 ? -7.473 -5.774 -3.128 1.00 95.75 87 GLU A C 1
ATOM 715 O O . GLU A 1 87 ? -7.562 -4.813 -2.362 1.00 95.75 87 GLU A O 1
ATOM 720 N N . GLU A 1 88 ? -8.119 -6.923 -2.911 1.00 95.94 88 GLU A N 1
ATOM 721 C CA . GLU A 1 88 ? -9.007 -7.147 -1.763 1.00 95.94 88 GLU A CA 1
ATOM 722 C C . GLU A 1 88 ? -8.256 -7.016 -0.422 1.00 95.94 88 GLU A C 1
ATOM 724 O O . GLU A 1 88 ? -8.769 -6.402 0.515 1.00 95.94 88 GLU A O 1
ATOM 729 N N . VAL A 1 89 ? -7.008 -7.497 -0.343 1.00 96.56 89 VAL A N 1
ATOM 730 C CA . VAL A 1 89 ? -6.139 -7.340 0.843 1.00 96.56 89 VAL A CA 1
ATOM 731 C C . VAL A 1 89 ? -5.829 -5.867 1.129 1.00 96.56 89 VAL A C 1
ATOM 733 O O . VAL A 1 89 ? -5.838 -5.435 2.287 1.00 96.56 89 VAL A O 1
ATOM 736 N N . ILE A 1 90 ? -5.551 -5.074 0.090 1.00 97.38 90 ILE A N 1
ATOM 737 C CA . ILE A 1 90 ? -5.301 -3.635 0.244 1.00 97.38 90 ILE A CA 1
ATOM 738 C C . ILE A 1 90 ? -6.561 -2.926 0.740 1.00 97.38 90 ILE A C 1
ATOM 740 O O . ILE A 1 90 ? -6.486 -2.115 1.667 1.00 97.38 90 ILE A O 1
ATOM 744 N N . ASP A 1 91 ? -7.707 -3.224 0.134 1.00 96.94 91 ASP A N 1
ATOM 745 C CA . ASP A 1 91 ? -8.974 -2.589 0.477 1.00 96.94 91 ASP A CA 1
ATOM 746 C C . ASP A 1 91 ? -9.392 -2.931 1.919 1.00 96.94 91 ASP A C 1
ATOM 748 O O . ASP A 1 91 ? -9.817 -2.042 2.663 1.00 96.94 91 ASP A O 1
ATOM 752 N N . GLU A 1 92 ? -9.158 -4.166 2.378 1.00 96.94 92 GLU A N 1
ATOM 753 C CA . GLU A 1 92 ? -9.353 -4.548 3.782 1.00 96.94 92 GLU A CA 1
ATOM 754 C C . GLU A 1 92 ? -8.460 -3.727 4.728 1.00 96.94 92 GLU A C 1
ATOM 756 O O . GLU A 1 92 ? -8.934 -3.203 5.742 1.00 96.94 92 GLU A O 1
ATOM 761 N N . ALA A 1 93 ? -7.177 -3.554 4.397 1.00 96.62 93 ALA A N 1
ATOM 762 C CA . ALA A 1 93 ? -6.257 -2.763 5.214 1.00 96.62 93 ALA A CA 1
ATOM 763 C C . ALA A 1 93 ? -6.670 -1.278 5.284 1.00 96.62 93 ALA A C 1
ATOM 765 O O . ALA A 1 93 ? -6.603 -0.661 6.354 1.00 96.62 93 ALA A O 1
ATOM 766 N N . ILE A 1 94 ? -7.152 -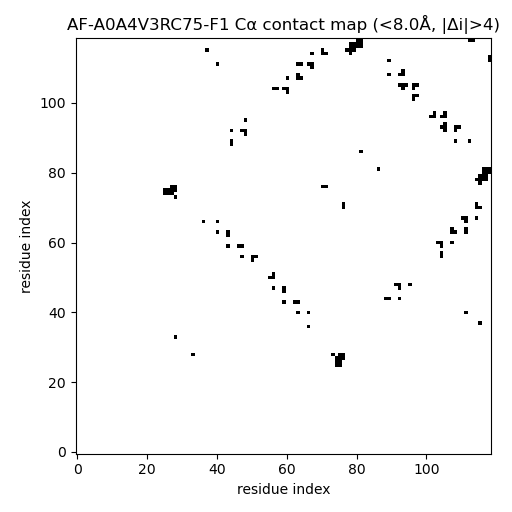0.712 4.171 1.00 97.00 94 ILE A N 1
ATOM 767 C CA . ILE A 1 94 ? -7.719 0.646 4.107 1.00 97.00 94 ILE A CA 1
ATOM 768 C C . ILE A 1 94 ? -8.945 0.758 5.017 1.00 97.00 94 ILE A C 1
ATOM 770 O O . ILE A 1 94 ? -9.073 1.732 5.768 1.00 97.00 94 ILE A O 1
ATOM 774 N N . ASP A 1 95 ? -9.833 -0.234 4.979 1.00 96.31 95 ASP A N 1
ATOM 775 C CA . ASP A 1 95 ? -11.038 -0.271 5.799 1.00 96.31 95 ASP A CA 1
ATOM 776 C C . ASP A 1 95 ? -10.726 -0.398 7.290 1.00 96.31 95 ASP A C 1
ATOM 778 O O . ASP A 1 95 ? -11.369 0.267 8.108 1.00 96.31 95 ASP A O 1
ATOM 782 N N . ILE A 1 96 ? -9.726 -1.198 7.670 1.00 94.31 96 ILE A N 1
ATOM 783 C CA . ILE A 1 96 ? -9.259 -1.278 9.060 1.00 94.31 96 ILE A CA 1
ATOM 784 C C . ILE A 1 96 ? -8.722 0.078 9.517 1.00 94.31 96 ILE A C 1
ATOM 786 O O . ILE A 1 96 ? -9.152 0.572 10.562 1.00 94.31 96 ILE A O 1
ATOM 790 N N . ALA A 1 97 ? -7.846 0.715 8.735 1.00 94.06 97 ALA A N 1
ATOM 791 C CA . ALA A 1 97 ? -7.314 2.034 9.074 1.00 94.06 97 ALA A CA 1
ATOM 792 C C . ALA A 1 97 ? -8.441 3.073 9.219 1.00 94.06 97 ALA A C 1
ATOM 794 O O . ALA A 1 97 ? -8.470 3.847 10.175 1.00 94.06 97 ALA A O 1
ATOM 795 N N . LYS A 1 98 ? -9.436 3.037 8.322 1.00 94.88 98 LYS A N 1
ATOM 796 C CA . LYS A 1 98 ? -10.617 3.909 8.365 1.00 94.88 98 LYS A CA 1
ATOM 797 C C . LYS A 1 98 ? -11.477 3.679 9.609 1.00 94.88 98 LYS A C 1
ATOM 799 O O . LYS A 1 98 ? -11.847 4.652 10.258 1.00 94.88 98 LYS A O 1
ATOM 804 N N . LYS A 1 99 ? -11.794 2.424 9.945 1.00 93.69 99 LYS A N 1
ATOM 805 C CA . LYS A 1 99 ? -12.617 2.060 11.118 1.00 93.69 99 LYS A CA 1
ATOM 806 C C . LYS A 1 99 ? -11.984 2.489 12.439 1.00 93.69 99 LYS A C 1
ATOM 808 O O . LYS A 1 99 ? -12.702 2.715 13.403 1.00 93.69 99 LYS A O 1
ATOM 813 N N . ASN A 1 100 ? -10.660 2.589 12.474 1.00 90.38 100 ASN A N 1
ATOM 814 C CA . ASN A 1 100 ? -9.908 3.005 13.653 1.00 90.38 100 ASN A CA 1
ATOM 815 C C . ASN A 1 100 ? -9.461 4.474 13.589 1.00 90.38 100 ASN A C 1
ATOM 817 O O . ASN A 1 100 ? -8.615 4.888 14.376 1.00 90.38 100 ASN A O 1
ATOM 821 N N . GLU A 1 101 ? -10.016 5.251 12.652 1.00 92.44 101 GLU A N 1
ATOM 822 C CA . GLU A 1 101 ? -9.774 6.691 12.498 1.00 92.44 101 GLU A CA 1
ATOM 823 C C . GLU A 1 101 ? -8.297 7.072 12.252 1.00 92.44 101 GLU A C 1
ATOM 825 O O . GLU A 1 101 ? -7.910 8.234 12.397 1.00 92.44 101 GLU A O 1
ATOM 830 N N . ASP A 1 102 ? -7.467 6.126 11.798 1.00 92.75 102 ASP A N 1
ATOM 831 C CA . ASP A 1 102 ? -6.066 6.375 11.455 1.00 92.75 102 ASP A CA 1
ATOM 832 C C . ASP A 1 102 ? -5.944 6.850 10.001 1.00 92.75 102 ASP A C 1
ATOM 834 O O . ASP A 1 102 ? -5.732 6.089 9.049 1.00 92.75 102 ASP A O 1
ATOM 838 N N . ASN A 1 103 ? -6.123 8.159 9.818 1.00 93.00 103 ASN A N 1
ATOM 839 C CA . ASN A 1 103 ? -6.050 8.782 8.500 1.00 93.00 103 ASN A CA 1
ATOM 840 C C . ASN A 1 103 ? -4.645 8.709 7.884 1.00 93.00 103 ASN A C 1
ATOM 842 O O . ASN A 1 103 ? -4.544 8.629 6.660 1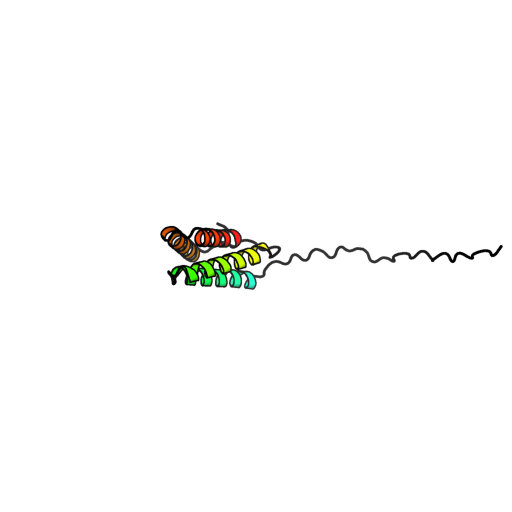.00 93.00 103 ASN A O 1
ATOM 846 N N . ASN A 1 104 ? -3.583 8.723 8.693 1.00 93.69 104 ASN A N 1
ATOM 847 C CA . ASN A 1 104 ? -2.210 8.685 8.187 1.00 93.69 104 ASN A CA 1
ATOM 848 C C . ASN A 1 104 ? -1.910 7.325 7.567 1.00 93.69 104 ASN A C 1
ATOM 850 O O . ASN A 1 104 ? -1.496 7.256 6.409 1.00 93.69 104 ASN A O 1
ATOM 854 N N . LEU A 1 105 ? -2.210 6.252 8.302 1.00 95.31 105 LEU A N 1
ATOM 855 C CA . LEU A 1 105 ? -2.062 4.892 7.807 1.00 95.31 105 LEU A CA 1
ATOM 856 C C . LEU A 1 105 ? -2.883 4.687 6.530 1.00 95.31 105 LEU A C 1
ATOM 858 O O . LEU A 1 105 ? -2.352 4.231 5.517 1.00 95.31 105 LEU A O 1
ATOM 862 N N . ARG A 1 106 ? -4.156 5.111 6.540 1.00 96.12 106 ARG A N 1
ATOM 863 C CA . ARG A 1 106 ? -5.047 4.998 5.376 1.00 96.12 106 ARG A CA 1
ATOM 864 C C . ARG A 1 106 ? -4.474 5.695 4.142 1.00 96.12 106 ARG A C 1
ATOM 866 O O . ARG A 1 106 ? -4.445 5.113 3.060 1.00 96.12 106 ARG A O 1
ATOM 873 N N . ILE A 1 107 ? -4.035 6.945 4.290 1.00 96.88 107 ILE A N 1
ATOM 874 C CA . ILE A 1 107 ? -3.485 7.740 3.184 1.00 96.88 107 ILE A CA 1
ATOM 875 C C . ILE A 1 107 ? -2.213 7.091 2.637 1.00 96.88 107 ILE A C 1
ATOM 877 O O . ILE A 1 107 ? -2.041 7.033 1.420 1.00 96.88 107 ILE A O 1
ATOM 881 N N . ASN A 1 108 ? -1.340 6.583 3.505 1.00 97.44 108 ASN A N 1
ATOM 882 C CA . ASN A 1 108 ? -0.077 5.994 3.074 1.00 97.44 108 ASN A CA 1
ATOM 883 C C . ASN A 1 108 ? -0.287 4.664 2.335 1.00 97.44 108 ASN A C 1
ATOM 885 O O . ASN A 1 108 ? 0.358 4.444 1.312 1.00 97.44 108 ASN A O 1
ATOM 889 N N . ILE A 1 109 ? -1.248 3.834 2.762 1.00 97.62 109 ILE A N 1
ATOM 890 C CA . ILE A 1 109 ? -1.635 2.618 2.024 1.00 97.62 109 ILE A CA 1
ATOM 891 C C . ILE A 1 109 ? -2.136 2.982 0.618 1.00 97.62 109 ILE A C 1
ATOM 893 O O . ILE A 1 109 ? -1.682 2.404 -0.370 1.00 97.62 109 ILE A O 1
ATOM 897 N N . ILE A 1 110 ? -3.024 3.978 0.509 1.00 97.12 110 ILE A N 1
ATOM 898 C CA . ILE A 1 110 ? -3.574 4.432 -0.780 1.00 97.12 110 ILE A CA 1
ATOM 899 C C . ILE A 1 110 ? -2.470 4.975 -1.695 1.00 97.12 110 ILE A C 1
ATOM 901 O O . ILE A 1 110 ? -2.455 4.668 -2.887 1.00 97.12 110 ILE A O 1
ATOM 905 N N . LYS A 1 111 ? -1.526 5.756 -1.155 1.00 96.19 111 LYS A N 1
ATOM 906 C CA . LYS A 1 111 ? -0.381 6.271 -1.921 1.00 96.19 111 LYS A CA 1
ATOM 907 C C . LYS A 1 111 ? 0.471 5.137 -2.486 1.00 96.19 111 LYS A C 1
ATOM 909 O O . LYS A 1 111 ? 0.773 5.160 -3.677 1.00 96.19 111 LYS A O 1
ATOM 914 N N . CYS A 1 112 ? 0.804 4.135 -1.670 1.00 96.69 112 CYS A N 1
ATOM 915 C CA . CYS A 1 112 ? 1.528 2.953 -2.137 1.00 96.69 112 CYS A CA 1
ATOM 916 C C . CYS A 1 112 ? 0.744 2.205 -3.222 1.00 96.69 112 CYS A C 1
ATOM 918 O O . CYS A 1 112 ? 1.310 1.950 -4.283 1.00 96.69 112 CYS A O 1
ATOM 920 N N . LYS A 1 113 ? -0.561 1.938 -3.018 1.00 96.50 113 LYS A N 1
ATOM 921 C CA . LYS A 1 113 ? -1.434 1.309 -4.034 1.00 96.50 113 LYS A CA 1
ATOM 922 C C . LYS A 1 113 ? -1.328 2.053 -5.366 1.00 96.50 113 LYS A C 1
ATOM 924 O O . LYS A 1 113 ? -1.017 1.448 -6.386 1.00 96.50 113 LYS A O 1
ATOM 929 N N . TYR A 1 114 ? -1.517 3.372 -5.336 1.00 94.81 114 TY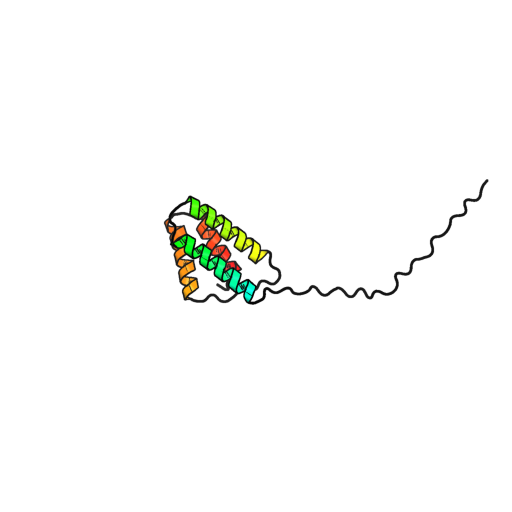R A N 1
ATOM 930 C CA . TYR A 1 114 ? -1.530 4.204 -6.535 1.00 94.81 114 TYR A CA 1
ATOM 931 C C . TYR A 1 114 ? -0.171 4.292 -7.231 1.00 94.81 114 TYR A C 1
ATOM 933 O O . TYR A 1 114 ? -0.129 4.368 -8.454 1.00 94.81 114 TYR A O 1
ATOM 941 N N . ASN A 1 115 ? 0.938 4.321 -6.491 1.00 93.62 115 ASN A N 1
ATOM 942 C CA . ASN A 1 115 ? 2.265 4.480 -7.088 1.00 93.62 115 ASN A CA 1
ATOM 943 C C . ASN A 1 115 ? 2.866 3.162 -7.580 1.00 93.62 115 ASN A C 1
ATOM 945 O O . ASN A 1 115 ? 3.672 3.186 -8.506 1.00 93.62 115 ASN A O 1
ATOM 949 N N . ILE A 1 116 ? 2.448 2.028 -7.015 1.00 94.25 116 ILE A N 1
ATOM 950 C CA . ILE A 1 116 ? 2.928 0.703 -7.421 1.00 94.25 116 ILE A CA 1
ATOM 951 C C . ILE A 1 116 ? 2.060 0.121 -8.547 1.00 94.25 116 ILE A C 1
ATOM 953 O O . ILE A 1 116 ? 2.593 -0.489 -9.480 1.00 94.25 116 ILE A O 1
ATOM 957 N N . TYR A 1 117 ? 0.739 0.333 -8.503 1.00 94.56 117 TYR A N 1
ATOM 958 C CA . TYR A 1 117 ? -0.207 -0.370 -9.369 1.00 94.56 117 TYR A CA 1
ATOM 959 C C . TYR A 1 117 ? -1.047 0.538 -10.267 1.00 94.56 117 TYR A C 1
ATOM 961 O O . TYR A 1 117 ? -1.308 1.699 -9.956 1.00 94.56 117 TYR A O 1
ATOM 969 N N . ASN A 1 118 ? -1.486 -0.025 -11.393 1.00 87.00 118 ASN A N 1
ATOM 970 C CA . ASN A 1 118 ? -2.533 0.542 -12.234 1.00 87.00 118 ASN A CA 1
ATOM 971 C C . ASN A 1 118 ? -3.876 0.249 -11.565 1.00 87.00 118 ASN A C 1
ATOM 973 O O . ASN A 1 118 ? -4.268 -0.915 -11.475 1.00 87.00 118 ASN A O 1
ATOM 977 N N . VAL A 1 119 ? -4.519 1.310 -11.084 1.00 75.25 119 VAL A N 1
ATOM 978 C CA . VAL A 1 119 ? -5.810 1.312 -10.384 1.00 75.25 119 VAL A CA 1
ATOM 979 C C . VAL A 1 119 ? -6.827 2.089 -11.200 1.00 75.25 119 VAL A C 1
ATOM 981 O O . VAL A 1 119 ? -6.408 3.110 -11.797 1.00 75.25 119 VAL A O 1
#

Organism: NCBI:txid85831

Mean predicted aligned error: 11.05 Å

Secondary structure (DSSP, 8-state):
-------PPPP----------------PPPHHHHHHHHHHHHHHHHHHHH---HHHHHHHHHHHHHHHHHHHHSTT--PEEPPHHHHHHHHHHHHHHHHTT-HHHHHHHHHHHHHHEE-

pLDDT: mean 83.89, std 16.41, range [43.97, 97.62]

Solvent-accessible surface area (backbone atoms only — not comparable to full-atom values): 7230 Å² total; per-residue (Å²): 136,83,81,82,82,79,83,75,78,76,86,80,76,84,76,82,69,76,81,67,72,75,71,82,76,83,56,56,70,52,71,68,56,52,52,51,54,50,53,50,49,51,51,52,47,52,50,54,69,74,50,90,51,66,74,59,45,55,52,49,32,51,53,37,46,53,52,40,51,51,55,73,70,39,63,69,65,72,58,39,82,67,55,70,73,60,49,52,54,52,52,50,42,38,50,53,24,55,77,70,70,35,61,65,44,28,52,31,52,51,50,38,50,59,67,52,24,59,125

Radius of gyration: 26.46 Å; Cα contacts (8 Å, |Δi|>4): 84; chains: 1; bounding box: 76×61×50 Å

Sequence (119 aa):
MEKISVMRLKRVDFSNSEGKEIPDIEIHPNDDIYNKITEVFEHILSLTLKNKNKSVWESISIYLNSLNDIVQGFPGFKKRPINKEFEEVIDEAIDIAKKNEDNNLRINIIKCKYNIYNV